Protein AF-A0A7C3C7E4-F1 (afdb_monomer)

Structure (mmCIF, N/CA/C/O backbone):
data_AF-A0A7C3C7E4-F1
#
_entry.id   AF-A0A7C3C7E4-F1
#
loop_
_atom_site.group_PDB
_atom_site.id
_atom_site.type_symbol
_atom_site.label_atom_id
_atom_site.label_alt_id
_atom_site.label_comp_id
_atom_site.label_asym_id
_atom_site.label_entity_id
_atom_site.label_seq_id
_atom_site.pdbx_PDB_ins_code
_atom_site.Cartn_x
_atom_site.Cartn_y
_atom_site.Cartn_z
_atom_site.occupancy
_atom_site.B_iso_or_equiv
_atom_site.auth_seq_id
_atom_site.auth_comp_id
_atom_site.auth_asym_id
_atom_site.auth_atom_id
_atom_site.pdbx_PDB_model_num
ATOM 1 N N . MET A 1 1 ? -0.841 1.181 -17.837 1.00 72.38 1 MET A N 1
ATOM 2 C CA . MET A 1 1 ? -1.529 0.808 -16.579 1.00 72.38 1 MET A CA 1
ATOM 3 C C . MET A 1 1 ? -2.880 0.155 -16.855 1.00 72.38 1 MET A C 1
ATOM 5 O O . MET A 1 1 ? -3.002 -1.025 -16.569 1.00 72.38 1 MET A O 1
ATOM 9 N N . LEU A 1 2 ? -3.841 0.843 -17.491 1.00 81.75 2 LEU A N 1
ATOM 10 C CA . LEU A 1 2 ? -5.165 0.270 -17.802 1.00 81.75 2 LEU A CA 1
ATOM 11 C C . LEU A 1 2 ? -5.102 -1.026 -18.625 1.00 81.75 2 LEU A C 1
ATOM 13 O O . LEU A 1 2 ? -5.725 -2.000 -18.237 1.00 81.75 2 LEU A O 1
ATOM 17 N N . ALA A 1 3 ? -4.293 -1.085 -19.688 1.00 85.12 3 ALA A N 1
ATOM 18 C CA . ALA A 1 3 ? -4.155 -2.303 -20.495 1.00 85.12 3 ALA A CA 1
ATOM 19 C C . ALA A 1 3 ? -3.729 -3.531 -19.662 1.00 85.12 3 ALA A C 1
ATOM 21 O O . ALA A 1 3 ? -4.350 -4.582 -19.754 1.00 85.12 3 ALA A O 1
ATOM 22 N N . PHE A 1 4 ? -2.727 -3.383 -18.789 1.00 86.50 4 PHE A N 1
ATOM 23 C CA . PHE A 1 4 ? -2.280 -4.461 -17.898 1.00 86.50 4 PHE A CA 1
ATOM 24 C C . PHE A 1 4 ? -3.337 -4.840 -16.859 1.00 86.50 4 PHE A C 1
ATOM 26 O O . PHE A 1 4 ? -3.491 -6.018 -16.559 1.00 86.50 4 PHE A O 1
ATOM 33 N N . TYR A 1 5 ? -4.087 -3.864 -16.340 1.00 88.31 5 TYR A N 1
ATOM 34 C CA . TYR A 1 5 ? -5.202 -4.131 -15.435 1.00 88.31 5 TYR A CA 1
ATOM 35 C C . TYR A 1 5 ? -6.336 -4.895 -16.129 1.00 88.31 5 TYR A C 1
ATOM 37 O O . TYR A 1 5 ? -6.787 -5.894 -15.589 1.00 88.31 5 TYR A O 1
ATOM 45 N N . LEU A 1 6 ? -6.751 -4.498 -17.339 1.00 89.88 6 LEU A N 1
ATOM 46 C CA . LEU A 1 6 ? -7.780 -5.222 -18.097 1.00 89.88 6 LEU A CA 1
ATOM 47 C C . LEU A 1 6 ? -7.335 -6.647 -18.447 1.00 89.88 6 LEU A C 1
ATOM 49 O O . LEU A 1 6 ? -8.129 -7.578 -18.338 1.00 89.88 6 LEU A O 1
ATOM 53 N N . LEU A 1 7 ? -6.068 -6.831 -18.830 1.00 88.81 7 LEU A N 1
ATOM 54 C CA . LEU A 1 7 ? -5.503 -8.161 -19.069 1.00 88.81 7 LEU A CA 1
ATOM 55 C C . LEU A 1 7 ? -5.487 -9.003 -17.786 1.00 88.81 7 LEU A C 1
ATOM 57 O O . LEU A 1 7 ? -5.882 -10.167 -17.808 1.00 88.81 7 LEU A O 1
ATOM 61 N N . GLY A 1 8 ? -5.085 -8.407 -16.661 1.00 87.88 8 GLY A N 1
ATOM 62 C CA . GLY A 1 8 ? -5.106 -9.055 -15.351 1.00 87.88 8 GLY A CA 1
ATOM 63 C C . GLY A 1 8 ? -6.517 -9.397 -14.870 1.00 87.88 8 GLY A C 1
ATOM 64 O O . GLY A 1 8 ? -6.726 -10.463 -14.303 1.00 87.88 8 GLY A O 1
ATOM 65 N N . GLU A 1 9 ? -7.500 -8.544 -15.146 1.00 90.81 9 GLU A N 1
ATOM 66 C CA . GLU A 1 9 ? -8.915 -8.782 -14.854 1.00 90.81 9 GLU A CA 1
ATOM 67 C C . GLU A 1 9 ? -9.484 -9.918 -15.717 1.00 90.81 9 GLU A C 1
ATOM 69 O O . GLU A 1 9 ? -10.197 -10.783 -15.211 1.00 90.81 9 GLU A O 1
ATOM 74 N N . GLY A 1 10 ? -9.107 -9.980 -16.999 1.00 89.75 10 GLY A N 1
ATOM 75 C CA . GLY A 1 10 ? -9.428 -11.109 -17.874 1.00 89.75 10 GLY A CA 1
ATOM 76 C C . GLY A 1 10 ? -8.865 -12.429 -17.340 1.00 89.75 10 GLY A C 1
ATOM 77 O O . GLY A 1 10 ? -9.596 -13.411 -17.223 1.00 89.75 10 GLY A O 1
ATOM 78 N N . LEU A 1 11 ? -7.593 -12.431 -16.929 1.00 86.75 11 LEU A N 1
ATOM 79 C CA . LEU A 1 11 ? -6.941 -13.592 -16.312 1.00 86.75 11 LEU A CA 1
ATOM 80 C C . LEU A 1 11 ? -7.597 -13.989 -14.986 1.00 86.75 11 LEU A C 1
ATOM 82 O O . LEU A 1 11 ? -7.880 -15.168 -14.771 1.00 86.75 11 LEU A O 1
ATOM 86 N N . SER A 1 12 ? -7.900 -13.012 -14.131 1.00 89.75 12 SER A N 1
ATOM 87 C CA . SER A 1 12 ? -8.604 -13.201 -12.858 1.00 89.75 12 SER A CA 1
ATOM 88 C C . SER A 1 12 ? -9.938 -13.917 -13.058 1.00 89.75 12 SER A C 1
ATOM 90 O O . SER A 1 12 ? -10.220 -14.887 -12.360 1.00 89.75 12 SER A O 1
ATOM 92 N N . ARG A 1 13 ? -10.725 -13.526 -14.069 1.00 86.62 13 ARG A N 1
ATOM 93 C CA . ARG A 1 13 ? -12.010 -14.177 -14.374 1.00 86.62 13 ARG A CA 1
ATOM 94 C C . ARG A 1 13 ? -11.874 -15.622 -14.849 1.00 86.62 13 ARG A C 1
ATOM 96 O O . ARG A 1 13 ? -12.791 -16.403 -14.63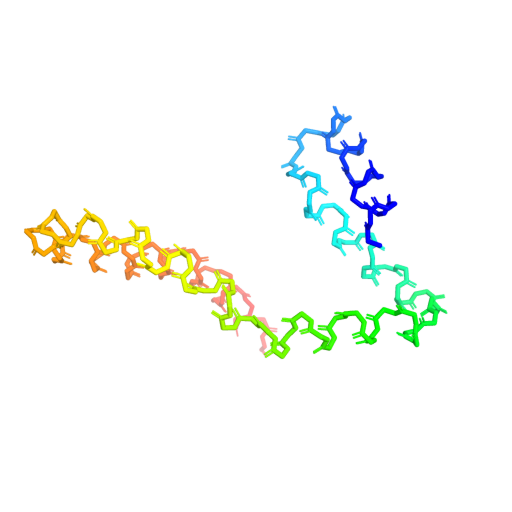0 1.00 86.62 13 ARG A O 1
ATOM 103 N N . THR A 1 14 ? -10.758 -15.980 -15.484 1.00 86.12 14 THR A N 1
ATOM 104 C CA . THR A 1 14 ? -10.511 -17.359 -15.947 1.00 86.12 14 THR A CA 1
ATOM 105 C C . THR A 1 14 ? -9.895 -18.268 -14.884 1.00 86.12 14 THR A C 1
ATOM 107 O O . THR A 1 14 ? -10.216 -19.450 -14.844 1.00 86.12 14 THR A O 1
ATOM 110 N N . LEU A 1 15 ? -9.016 -17.735 -14.027 1.00 82.69 15 LEU A N 1
ATOM 111 C CA . LEU A 1 15 ? -8.252 -18.515 -13.045 1.00 82.69 15 LEU A CA 1
ATOM 112 C C . LEU A 1 15 ? -8.874 -18.481 -11.643 1.00 82.69 15 LEU A C 1
ATOM 114 O O . LEU A 1 15 ? -8.680 -19.415 -10.877 1.00 82.69 15 LEU A O 1
ATOM 118 N N . GLY A 1 16 ? -9.585 -17.412 -11.276 1.00 80.62 16 GLY A N 1
ATOM 119 C CA . GLY A 1 16 ? -10.279 -17.271 -9.988 1.00 80.62 16 GLY A CA 1
ATOM 120 C C . GLY A 1 16 ? -9.385 -17.184 -8.741 1.00 80.62 16 GLY A C 1
ATOM 121 O O . GLY A 1 16 ? -9.906 -17.118 -7.633 1.00 80.62 16 GLY A O 1
ATOM 122 N N . LEU A 1 17 ? -8.055 -17.188 -8.890 1.00 82.75 17 LEU A N 1
ATOM 123 C CA . LEU A 1 17 ? -7.115 -17.296 -7.765 1.00 82.75 17 LEU A CA 1
ATOM 124 C C . LEU A 1 17 ? -6.815 -15.956 -7.072 1.00 82.75 17 LEU A C 1
ATOM 126 O O . LEU A 1 17 ? -6.670 -15.914 -5.853 1.00 82.75 17 LEU A O 1
ATOM 130 N N . LEU A 1 18 ? -6.654 -14.870 -7.837 1.00 87.56 18 LEU A N 1
ATOM 131 C CA . LEU A 1 18 ? -6.255 -13.551 -7.327 1.00 87.56 18 LEU A CA 1
ATOM 132 C C . LEU A 1 18 ? -7.089 -12.442 -7.984 1.00 87.56 18 LEU A C 1
ATOM 134 O O . LEU A 1 18 ? -7.393 -12.561 -9.171 1.00 87.56 18 LEU A O 1
ATOM 138 N N . PRO A 1 19 ? -7.357 -11.328 -7.272 1.00 87.88 19 PRO A N 1
ATOM 139 C CA . PRO A 1 19 ? -7.887 -10.101 -7.859 1.00 87.88 19 PRO A CA 1
ATOM 140 C C . PRO A 1 19 ? -7.110 -9.648 -9.101 1.00 87.88 19 PRO A C 1
ATOM 142 O O . PRO A 1 19 ? -5.875 -9.679 -9.123 1.00 87.88 19 PRO A O 1
ATOM 145 N N . GLY A 1 20 ? -7.822 -9.135 -10.108 1.00 86.88 20 GLY A N 1
ATOM 146 C CA . GLY A 1 20 ? -7.223 -8.679 -11.368 1.00 86.88 20 GLY A CA 1
ATOM 147 C C . GLY A 1 20 ? -6.152 -7.598 -11.206 1.00 86.88 20 GLY A C 1
ATOM 148 O O . GLY A 1 20 ? -5.215 -7.534 -12.002 1.00 86.88 20 GLY A O 1
ATOM 149 N N . SER A 1 21 ? -6.214 -6.798 -10.134 1.00 90.25 21 SER A N 1
ATOM 150 C CA . SER A 1 21 ? -5.191 -5.797 -9.801 1.00 90.25 21 SER A CA 1
ATOM 151 C C . SER A 1 21 ? -3.814 -6.410 -9.529 1.00 90.25 21 SER A C 1
ATOM 153 O O . SER A 1 21 ? -2.811 -5.870 -9.998 1.00 90.25 21 SER A O 1
ATOM 155 N N . LEU A 1 22 ? -3.753 -7.552 -8.837 1.00 91.88 22 LEU A N 1
ATOM 156 C CA . LEU A 1 22 ? -2.499 -8.251 -8.547 1.00 91.88 22 LEU A CA 1
ATOM 157 C C . LEU A 1 22 ? -1.910 -8.865 -9.818 1.00 91.88 22 LEU A C 1
ATOM 159 O O . LEU A 1 22 ? -0.714 -8.719 -10.073 1.00 91.88 22 LEU A O 1
ATOM 163 N N . TRP A 1 23 ? -2.757 -9.467 -10.660 1.00 91.62 23 TRP A N 1
ATOM 164 C CA . TRP A 1 23 ? -2.342 -9.966 -11.973 1.00 91.62 23 TRP A CA 1
ATOM 165 C C . TRP A 1 23 ? -1.818 -8.847 -12.875 1.00 91.62 23 TRP A C 1
ATOM 167 O O . TRP A 1 23 ? -0.762 -8.994 -13.487 1.00 91.62 23 TRP A O 1
ATOM 177 N N . GLY A 1 24 ? -2.498 -7.700 -12.910 1.00 89.31 24 GLY A N 1
ATOM 178 C CA . GLY A 1 24 ? -2.043 -6.534 -13.665 1.00 89.31 24 GLY A CA 1
ATOM 179 C C . GLY A 1 24 ? -0.686 -6.007 -13.187 1.00 89.31 24 GLY A C 1
ATOM 180 O O . GLY A 1 24 ? 0.155 -5.654 -14.014 1.00 89.31 24 GLY A O 1
ATOM 181 N N . MET A 1 25 ? -0.435 -6.010 -11.872 1.00 91.12 25 MET A N 1
ATOM 182 C CA . MET A 1 25 ? 0.870 -5.655 -11.299 1.00 91.12 25 MET A CA 1
ATOM 183 C C . MET A 1 25 ? 1.967 -6.649 -11.700 1.00 91.12 25 MET A C 1
ATOM 185 O O . MET A 1 25 ? 3.043 -6.228 -12.124 1.00 91.12 25 MET A O 1
ATOM 189 N N . ALA A 1 26 ? 1.694 -7.954 -11.612 1.00 91.44 26 ALA A N 1
ATOM 190 C CA . ALA A 1 26 ? 2.643 -8.999 -11.995 1.00 91.44 26 ALA A CA 1
ATOM 191 C C . ALA A 1 26 ? 3.006 -8.933 -13.490 1.00 91.44 26 ALA A C 1
ATOM 193 O O . ALA A 1 26 ? 4.179 -9.034 -13.850 1.00 91.44 26 ALA A O 1
ATOM 194 N N . LEU A 1 27 ? 2.018 -8.693 -14.358 1.00 89.88 27 LEU A N 1
ATOM 195 C CA . LEU A 1 27 ? 2.229 -8.513 -15.797 1.00 89.88 27 LEU A CA 1
ATOM 196 C C . LEU A 1 27 ? 3.058 -7.268 -16.112 1.00 89.88 27 LEU A C 1
ATOM 198 O O . LEU A 1 27 ? 3.970 -7.332 -16.934 1.00 89.88 27 LEU A O 1
ATOM 202 N N . LEU A 1 28 ? 2.771 -6.143 -15.453 1.00 89.31 28 LEU A N 1
ATOM 203 C CA . LEU A 1 28 ? 3.557 -4.921 -15.612 1.00 89.31 28 LEU A CA 1
ATOM 204 C C . LEU A 1 28 ? 5.014 -5.140 -15.183 1.00 89.31 28 LEU A C 1
ATOM 206 O O . LEU A 1 28 ? 5.931 -4.707 -15.878 1.00 89.31 28 LEU A O 1
ATOM 210 N N . PHE A 1 29 ? 5.226 -5.821 -14.055 1.00 90.56 29 PHE A N 1
ATOM 211 C CA . PHE A 1 29 ? 6.560 -6.165 -13.572 1.00 90.56 29 PHE A CA 1
ATOM 212 C C . PHE A 1 29 ? 7.320 -7.030 -14.584 1.00 90.56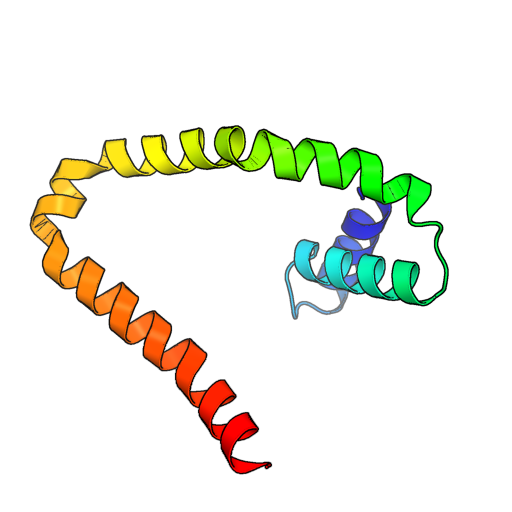 29 PHE A C 1
ATOM 214 O O . PHE A 1 29 ? 8.476 -6.748 -14.901 1.00 90.56 29 PHE A O 1
ATOM 221 N N . LEU A 1 30 ? 6.658 -8.047 -15.144 1.00 91.88 30 LEU A N 1
ATOM 222 C CA . LEU A 1 30 ? 7.249 -8.890 -16.178 1.00 91.88 30 LEU A CA 1
ATOM 223 C C . LEU A 1 30 ? 7.590 -8.082 -17.437 1.00 91.88 30 LEU A C 1
ATOM 225 O O . LEU A 1 30 ? 8.678 -8.237 -17.982 1.00 91.88 30 LEU A O 1
ATOM 229 N N . ALA A 1 31 ? 6.703 -7.183 -17.866 1.00 89.00 31 ALA A N 1
ATOM 230 C CA . ALA A 1 31 ? 6.932 -6.330 -19.025 1.00 89.00 31 ALA A CA 1
ATOM 231 C C . ALA A 1 31 ? 8.147 -5.405 -18.830 1.00 89.00 31 ALA A C 1
ATOM 233 O O . ALA A 1 31 ? 9.003 -5.330 -19.710 1.00 89.00 31 ALA A O 1
ATOM 234 N N . LEU A 1 32 ? 8.271 -4.760 -17.665 1.00 89.12 32 LEU A N 1
ATOM 235 C CA . LEU A 1 32 ? 9.443 -3.945 -17.315 1.00 89.12 32 LEU A CA 1
ATOM 236 C C . LEU A 1 32 ? 10.732 -4.776 -17.342 1.00 89.12 32 LEU A C 1
ATOM 238 O O . LEU A 1 32 ? 11.738 -4.338 -17.894 1.00 89.12 32 LEU A O 1
ATOM 242 N N . ARG A 1 33 ? 10.691 -6.008 -16.824 1.00 90.56 33 ARG A N 1
ATOM 243 C CA . ARG A 1 33 ? 11.838 -6.926 -16.854 1.00 90.56 33 ARG A CA 1
ATOM 244 C C . ARG A 1 33 ? 12.229 -7.362 -18.272 1.00 90.56 33 ARG A C 1
ATOM 246 O O . ARG A 1 33 ? 13.399 -7.633 -18.513 1.00 90.56 33 ARG A O 1
ATOM 253 N N . LEU A 1 34 ? 11.270 -7.424 -19.195 1.00 89.88 34 LEU A N 1
ATOM 254 C CA . LEU A 1 34 ? 11.479 -7.777 -20.604 1.00 89.88 34 LEU A CA 1
ATOM 255 C C . LEU A 1 34 ? 11.937 -6.590 -21.475 1.00 89.88 34 LEU A C 1
ATOM 257 O O . LEU A 1 34 ? 12.112 -6.760 -22.678 1.00 89.88 34 LEU A O 1
ATOM 261 N N . GLY A 1 35 ? 12.160 -5.409 -20.887 1.00 83.69 35 GLY A N 1
ATOM 262 C CA . GLY A 1 35 ? 12.716 -4.250 -21.591 1.00 83.69 35 GLY A CA 1
ATOM 263 C C . GLY A 1 35 ? 11.686 -3.218 -22.046 1.00 83.69 35 GLY A C 1
ATOM 264 O O . GLY A 1 35 ? 11.998 -2.401 -22.913 1.00 83.69 35 GLY A O 1
ATOM 265 N N . LEU A 1 36 ? 10.470 -3.211 -21.479 1.00 82.81 36 LEU A N 1
ATOM 266 C CA . LEU A 1 36 ? 9.560 -2.083 -21.694 1.00 82.81 36 LEU A CA 1
ATOM 267 C C . LEU A 1 36 ? 10.232 -0.788 -21.198 1.00 82.81 36 LEU A C 1
ATOM 269 O O . LEU A 1 36 ? 10.716 -0.759 -20.064 1.00 82.81 36 LEU A O 1
ATOM 273 N N . PRO A 1 37 ? 10.249 0.289 -22.000 1.00 77.12 37 PRO A N 1
ATOM 274 C CA . PRO A 1 37 ? 10.958 1.506 -21.639 1.00 77.12 37 PRO A CA 1
ATOM 275 C C . PRO A 1 37 ? 10.353 2.152 -20.389 1.00 77.12 37 PRO A C 1
ATOM 277 O O . PRO A 1 37 ? 9.245 2.696 -20.406 1.00 77.12 37 PRO A O 1
ATOM 280 N N . GLU A 1 38 ? 11.131 2.141 -19.307 1.00 79.62 38 GLU A N 1
ATOM 281 C CA . GLU A 1 38 ? 10.798 2.762 -18.022 1.00 79.62 38 GLU A CA 1
ATOM 282 C C . GLU A 1 38 ? 10.391 4.234 -18.179 1.00 79.62 38 GLU A C 1
ATOM 284 O O . GLU A 1 38 ? 9.515 4.710 -17.460 1.00 79.62 38 GLU A O 1
ATOM 289 N N . ALA A 1 39 ? 10.941 4.927 -19.182 1.00 82.75 39 ALA A N 1
ATOM 290 C CA . ALA A 1 39 ? 10.628 6.314 -19.522 1.00 82.75 39 ALA A CA 1
ATOM 291 C C . ALA A 1 39 ? 9.121 6.605 -19.688 1.00 82.75 39 ALA A C 1
ATOM 293 O O . ALA A 1 39 ? 8.695 7.738 -19.485 1.00 82.75 39 ALA A O 1
ATOM 294 N N . TRP A 1 40 ? 8.304 5.600 -20.015 1.00 82.25 40 TRP A N 1
ATOM 295 C CA . TRP A 1 40 ? 6.851 5.750 -20.161 1.00 82.25 40 TRP A CA 1
ATOM 296 C C . TRP A 1 40 ? 6.103 5.594 -18.832 1.00 82.25 40 TRP A C 1
ATOM 298 O O . TRP A 1 40 ? 5.012 6.134 -18.660 1.00 82.25 40 TRP A O 1
ATOM 308 N N . VAL A 1 41 ? 6.673 4.842 -17.889 1.00 85.44 41 VAL A N 1
ATOM 309 C CA . VAL A 1 41 ? 6.031 4.468 -16.620 1.00 85.44 41 VAL A CA 1
ATOM 310 C C . VAL A 1 41 ? 6.514 5.353 -15.469 1.00 85.44 41 VAL A C 1
ATOM 312 O O . VAL A 1 41 ? 5.699 5.802 -14.660 1.00 85.44 41 VAL A O 1
ATOM 315 N N . ALA A 1 42 ? 7.812 5.651 -15.414 1.00 87.38 42 ALA A N 1
ATOM 316 C CA . ALA A 1 42 ? 8.447 6.417 -14.346 1.00 87.38 42 ALA A CA 1
ATOM 317 C C . ALA A 1 42 ? 7.863 7.827 -14.130 1.00 87.38 42 ALA A C 1
ATOM 319 O O . ALA A 1 42 ? 7.669 8.193 -12.969 1.00 87.38 42 ALA A O 1
ATOM 320 N N . PRO A 1 43 ? 7.505 8.622 -15.162 1.00 89.00 43 PRO A N 1
ATOM 321 C CA . PRO A 1 43 ? 6.913 9.943 -14.943 1.00 89.00 43 PRO A CA 1
ATOM 322 C C . PRO A 1 43 ? 5.555 9.855 -14.241 1.00 89.00 43 PRO A C 1
ATOM 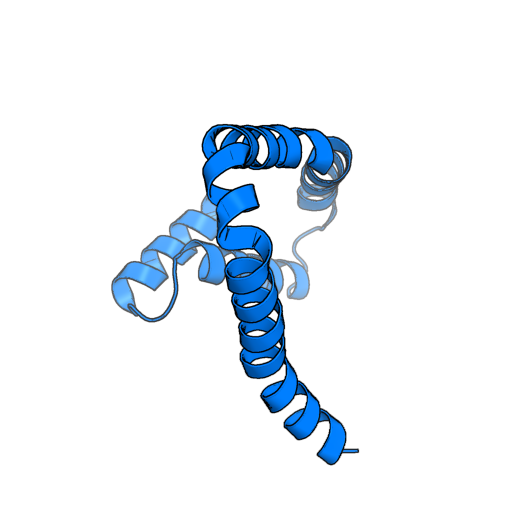324 O O . PRO A 1 43 ? 5.297 10.576 -13.276 1.00 89.00 43 PRO A O 1
ATOM 327 N N . ALA A 1 44 ? 4.704 8.925 -14.686 1.00 86.25 44 ALA A N 1
ATOM 328 C CA . ALA A 1 44 ? 3.380 8.709 -14.113 1.00 86.25 44 ALA A CA 1
ATOM 329 C C . ALA A 1 44 ? 3.470 8.160 -12.681 1.00 86.25 44 ALA A C 1
ATOM 331 O O . ALA A 1 44 ? 2.812 8.679 -11.777 1.00 86.25 44 ALA A O 1
ATOM 332 N N . ALA A 1 45 ? 4.335 7.164 -12.453 1.00 87.06 45 ALA A N 1
ATOM 333 C CA . ALA A 1 45 ? 4.597 6.626 -11.122 1.00 87.06 45 ALA A CA 1
ATOM 334 C C . ALA A 1 45 ? 5.157 7.711 -10.188 1.00 87.06 45 ALA A C 1
ATOM 336 O O . ALA A 1 45 ? 4.659 7.892 -9.082 1.00 87.06 45 ALA A O 1
ATOM 337 N N . GLY A 1 46 ? 6.123 8.507 -10.651 1.00 89.56 46 GLY A N 1
ATOM 338 C CA . GLY A 1 46 ? 6.744 9.574 -9.871 1.00 89.56 46 GLY A CA 1
ATOM 339 C C . GLY A 1 46 ? 5.776 10.688 -9.460 1.00 89.56 46 GLY A C 1
ATOM 340 O O . GLY A 1 46 ? 5.925 11.250 -8.376 1.00 89.56 46 GLY A O 1
ATOM 341 N N . ILE A 1 47 ? 4.776 11.018 -10.286 1.00 90.25 47 ILE A N 1
ATOM 342 C CA . ILE A 1 47 ? 3.700 11.950 -9.903 1.00 90.25 47 ILE A CA 1
ATOM 343 C C . ILE A 1 47 ? 2.828 11.337 -8.803 1.00 90.25 47 ILE A C 1
ATOM 345 O O . ILE A 1 47 ? 2.521 12.014 -7.820 1.00 90.25 47 ILE A O 1
ATOM 349 N N . LEU A 1 48 ? 2.453 10.063 -8.950 1.00 88.50 48 LEU A N 1
ATOM 350 C CA . LEU A 1 48 ? 1.6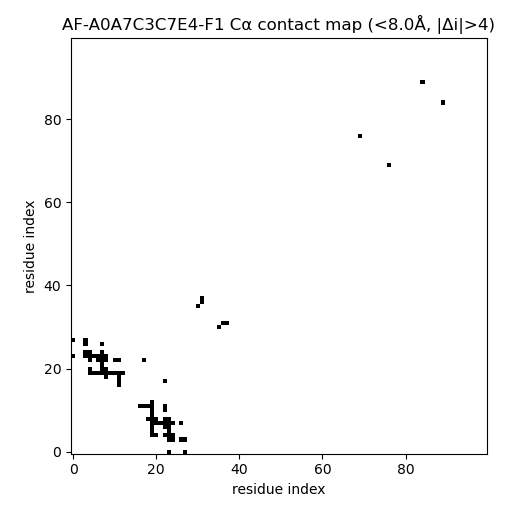04 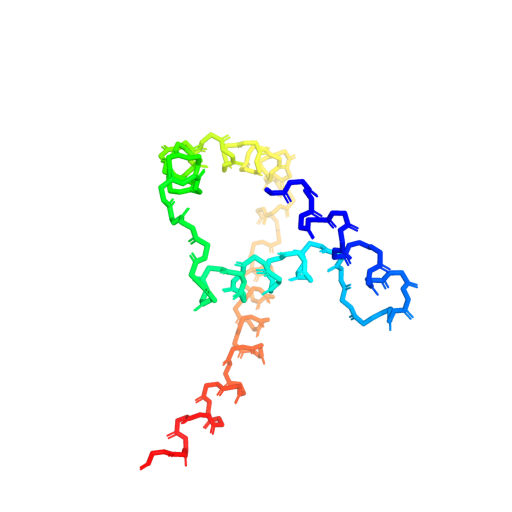9.367 -7.988 1.00 88.50 48 LEU A CA 1
ATOM 351 C C . LEU A 1 48 ? 2.301 9.217 -6.632 1.00 88.50 48 LEU A C 1
ATOM 353 O O . LEU A 1 48 ? 1.709 9.568 -5.616 1.00 88.50 48 LEU A O 1
ATOM 357 N N . LEU A 1 49 ? 3.574 8.801 -6.625 1.00 90.44 49 LEU A N 1
ATOM 358 C CA . LEU A 1 49 ? 4.396 8.703 -5.416 1.00 90.44 49 LEU A CA 1
ATOM 359 C C . LEU A 1 49 ? 4.519 10.058 -4.711 1.00 90.44 49 LEU A C 1
ATOM 361 O O . LEU A 1 49 ? 4.292 10.143 -3.507 1.00 90.44 49 LEU A O 1
ATOM 365 N N . ARG A 1 50 ? 4.798 11.138 -5.455 1.00 92.31 50 ARG A N 1
ATOM 366 C CA . ARG A 1 50 ? 4.869 12.498 -4.888 1.00 92.31 50 ARG A CA 1
ATOM 367 C C . ARG A 1 50 ? 3.553 12.967 -4.274 1.00 92.31 50 ARG A C 1
ATOM 369 O O . ARG A 1 50 ? 3.570 13.768 -3.347 1.00 92.31 50 ARG A O 1
ATOM 376 N N . ARG A 1 51 ? 2.419 12.491 -4.788 1.00 91.81 51 ARG A N 1
ATOM 377 C CA . ARG A 1 51 ? 1.081 12.842 -4.298 1.00 91.81 51 ARG A CA 1
ATOM 378 C C . ARG A 1 51 ? 0.455 11.752 -3.425 1.00 91.81 51 ARG A C 1
ATOM 380 O O . ARG A 1 51 ? -0.722 11.868 -3.113 1.00 91.81 51 ARG A O 1
ATOM 387 N N . MET A 1 52 ? 1.208 10.742 -2.975 1.00 89.81 52 MET A N 1
ATOM 388 C CA . MET A 1 52 ? 0.688 9.659 -2.122 1.00 89.81 52 MET A CA 1
ATOM 389 C C . MET A 1 52 ? -0.017 10.182 -0.868 1.00 89.81 52 MET A C 1
ATOM 391 O O . MET A 1 52 ? -1.064 9.659 -0.499 1.00 89.81 52 MET A O 1
ATOM 395 N N . ALA A 1 53 ? 0.484 11.273 -0.278 1.00 89.00 53 ALA A N 1
ATOM 396 C CA . ALA A 1 53 ? -0.176 11.946 0.839 1.00 89.00 53 ALA A CA 1
ATOM 397 C C . ALA A 1 53 ? -1.652 12.275 0.541 1.00 89.00 53 ALA A C 1
ATOM 399 O O . ALA A 1 53 ? -2.504 12.016 1.383 1.00 89.00 53 ALA A O 1
ATOM 400 N N . LEU A 1 54 ? -1.976 12.744 -0.673 1.00 90.62 54 LEU A N 1
ATOM 401 C CA . LEU A 1 54 ? -3.350 13.053 -1.090 1.00 90.62 54 LEU A CA 1
ATOM 402 C C . LEU A 1 54 ? -4.260 11.818 -1.068 1.00 90.62 54 LEU A C 1
ATOM 404 O O . LEU A 1 54 ? -5.442 11.960 -0.793 1.00 90.62 54 LEU A O 1
ATOM 408 N N . PHE A 1 55 ? -3.732 10.622 -1.339 1.00 86.94 55 PHE A N 1
ATOM 409 C CA . PHE A 1 55 ? -4.501 9.374 -1.282 1.00 86.94 55 PHE A CA 1
ATOM 410 C C . PHE A 1 55 ? -4.661 8.848 0.147 1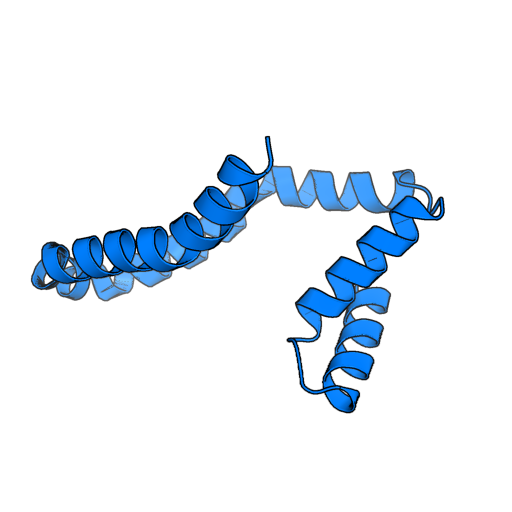.00 86.94 55 PHE A C 1
ATOM 412 O O . PHE A 1 55 ? -5.664 8.206 0.452 1.00 86.94 55 PHE A O 1
ATOM 419 N N . PHE A 1 56 ? -3.715 9.152 1.037 1.00 89.94 56 PHE A N 1
ATOM 420 C CA . PHE A 1 56 ? -3.816 8.777 2.446 1.00 89.94 56 PHE A CA 1
ATOM 421 C C . PHE A 1 56 ? -4.806 9.645 3.226 1.00 89.94 56 PHE A C 1
ATOM 423 O O . PHE A 1 56 ? -5.438 9.135 4.148 1.00 89.94 56 PHE A O 1
ATOM 430 N N . VAL A 1 57 ? -4.998 10.918 2.848 1.00 91.88 57 VAL A N 1
ATOM 431 C CA . VAL A 1 57 ? -5.948 11.804 3.547 1.00 91.88 57 VAL A CA 1
ATOM 432 C C . VAL A 1 57 ? -7.387 11.252 3.532 1.00 91.88 57 VAL A C 1
ATOM 434 O O . VAL A 1 57 ? -7.929 11.094 4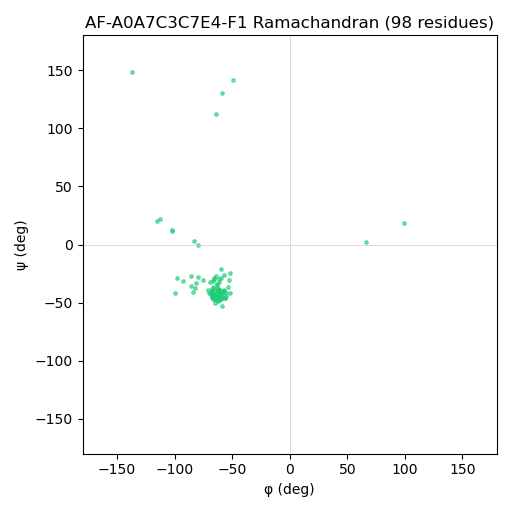.623 1.00 91.88 57 VAL A O 1
ATOM 437 N N . PRO A 1 58 ? -8.005 10.885 2.385 1.00 90.31 58 PRO A N 1
ATOM 438 C CA . PRO A 1 58 ? -9.347 10.292 2.330 1.00 90.31 58 PRO A CA 1
ATOM 439 C C . PRO A 1 58 ? -9.503 9.035 3.190 1.00 90.31 58 PRO A C 1
ATOM 441 O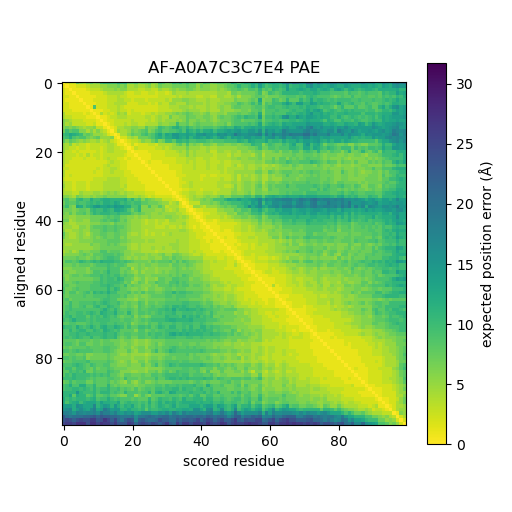 O . PRO A 1 58 ? -10.506 8.870 3.880 1.00 90.31 58 PRO A O 1
ATOM 444 N N . VAL A 1 59 ? -8.493 8.161 3.175 1.00 90.12 59 VAL A N 1
ATOM 445 C CA . VAL A 1 59 ? -8.488 6.935 3.983 1.00 90.12 59 VAL A CA 1
ATOM 446 C C . VAL A 1 59 ? -8.441 7.282 5.472 1.00 90.12 59 VAL A C 1
ATOM 448 O O . VAL A 1 59 ? -9.216 6.739 6.254 1.00 90.12 59 VAL A O 1
ATOM 451 N N . GLY A 1 60 ? -7.591 8.235 5.863 1.00 89.00 60 GLY A N 1
ATOM 452 C CA . GLY A 1 60 ? -7.472 8.695 7.246 1.00 89.00 60 GLY A CA 1
ATOM 453 C C . GLY A 1 60 ? -8.746 9.360 7.773 1.00 89.00 60 GLY A C 1
ATOM 454 O O . GLY A 1 60 ? -9.206 9.021 8.862 1.00 89.00 60 GLY A O 1
ATOM 455 N N . VAL A 1 61 ? -9.364 10.258 6.996 1.00 91.44 61 VAL A N 1
ATOM 456 C CA . VAL A 1 61 ? -10.625 10.905 7.406 1.00 91.44 61 VAL A CA 1
ATOM 457 C C . VAL A 1 61 ? -11.790 9.918 7.480 1.00 91.44 61 VAL A C 1
ATOM 459 O O . VAL A 1 61 ? -12.644 10.059 8.350 1.00 91.44 61 VAL A O 1
ATOM 462 N N . GLY A 1 62 ? -11.796 8.876 6.641 1.00 91.06 62 GLY A N 1
ATOM 463 C CA . GLY A 1 62 ? -12.771 7.789 6.736 1.00 91.06 62 GLY A CA 1
ATOM 464 C C . GLY A 1 62 ? -12.680 7.022 8.057 1.00 91.06 62 GLY A C 1
ATOM 465 O O . GLY A 1 62 ? -13.705 6.678 8.637 1.00 91.06 62 GLY A O 1
ATOM 466 N N . VAL A 1 63 ? -11.468 6.806 8.576 1.00 91.81 63 VAL A N 1
ATOM 467 C CA . VAL A 1 63 ? -11.262 6.183 9.895 1.00 91.81 63 VAL A CA 1
ATOM 468 C C . VAL A 1 63 ? -11.672 7.128 11.026 1.00 91.81 63 VAL A C 1
ATOM 470 O O . VAL A 1 63 ? -12.295 6.686 11.990 1.00 91.81 63 VAL A O 1
ATOM 473 N N . LEU A 1 64 ? -11.379 8.428 10.899 1.00 92.94 64 LEU A N 1
ATOM 474 C CA . LEU A 1 64 ? -11.769 9.439 11.892 1.00 92.94 64 LEU A CA 1
ATOM 475 C C . LEU A 1 64 ? -13.289 9.515 12.101 1.00 92.94 64 LEU A C 1
ATOM 477 O O . LEU A 1 64 ? -13.724 9.799 13.213 1.00 92.94 64 LEU A O 1
ATOM 481 N N . ALA A 1 65 ? -14.098 9.193 11.087 1.00 93.06 65 ALA A N 1
ATOM 482 C CA . ALA A 1 65 ? -15.554 9.096 11.233 1.00 93.06 65 ALA A CA 1
ATOM 483 C C . ALA A 1 65 ? -16.002 8.043 12.272 1.00 93.06 65 ALA A C 1
ATOM 485 O O . ALA A 1 65 ? -17.103 8.140 12.803 1.00 93.06 65 ALA A O 1
ATOM 486 N N . TYR A 1 66 ? -15.145 7.070 12.597 1.00 92.62 66 TYR A N 1
ATOM 487 C CA . TYR A 1 66 ? -15.384 6.027 13.600 1.00 92.62 66 TYR A CA 1
ATOM 488 C C . TYR A 1 66 ? -14.465 6.169 14.823 1.00 92.62 66 TYR A C 1
ATOM 490 O O . TYR A 1 66 ? -14.235 5.194 15.540 1.00 92.62 66 TYR A O 1
ATOM 498 N N . ALA A 1 67 ? -13.922 7.365 15.077 1.00 90.88 67 ALA A N 1
ATOM 499 C CA . ALA A 1 67 ? -12.924 7.586 16.123 1.00 90.88 67 ALA A CA 1
ATOM 500 C C . ALA A 1 67 ? -13.396 7.164 17.526 1.00 90.88 67 ALA A C 1
ATOM 502 O O . ALA A 1 67 ? -12.624 6.552 18.258 1.00 90.88 67 ALA A O 1
ATOM 503 N N . GLU A 1 68 ? -14.655 7.420 17.898 1.00 92.06 68 GLU A N 1
ATOM 504 C CA . GLU A 1 68 ? -15.198 7.024 19.211 1.00 92.06 68 GLU A CA 1
ATOM 505 C C . GLU A 1 68 ? -15.314 5.498 19.368 1.00 92.06 68 GLU A C 1
ATOM 507 O O . GLU A 1 68 ? -14.962 4.928 20.406 1.00 92.06 68 GLU A O 1
ATOM 512 N N . LEU A 1 69 ? -15.746 4.807 18.309 1.00 92.94 69 LEU A N 1
ATOM 513 C CA . LEU A 1 69 ? -15.802 3.345 18.283 1.00 92.94 69 LEU A CA 1
ATOM 514 C C . LEU A 1 69 ? -14.391 2.745 18.364 1.00 92.94 69 LEU A C 1
ATOM 516 O O . LEU A 1 69 ? -14.159 1.771 19.079 1.00 92.94 69 LEU A O 1
ATOM 520 N N . LE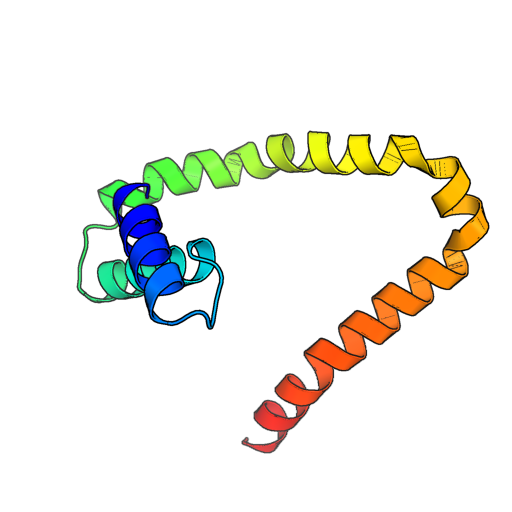U A 1 70 ? -13.434 3.361 17.671 1.00 91.56 70 LEU A N 1
ATOM 521 C CA . LEU A 1 70 ? -12.040 2.946 17.705 1.00 91.56 70 LEU A CA 1
ATOM 522 C C . LEU A 1 70 ? -11.407 3.196 19.077 1.00 91.56 70 LEU A C 1
ATOM 524 O O . LEU A 1 70 ? -10.653 2.355 19.553 1.00 91.56 70 LEU A O 1
ATOM 528 N N . ALA A 1 71 ? -11.743 4.308 19.736 1.00 92.44 71 ALA A N 1
ATOM 529 C CA . ALA A 1 71 ? -11.261 4.634 21.074 1.00 92.44 71 ALA A CA 1
ATOM 530 C C . ALA A 1 71 ? -11.794 3.649 22.125 1.00 92.44 71 ALA A C 1
ATOM 532 O O . ALA A 1 71 ? -11.023 3.145 22.940 1.00 92.44 71 ALA A O 1
ATOM 533 N N . SER A 1 72 ? -13.086 3.312 22.068 1.00 96.12 72 SER A N 1
ATOM 534 C CA . SER A 1 72 ? -13.695 2.334 22.985 1.00 96.12 72 SER A CA 1
ATOM 535 C C . SER A 1 72 ? -13.128 0.917 22.830 1.00 96.12 72 SER A C 1
ATOM 537 O O . SER A 1 72 ? -13.092 0.167 23.802 1.00 96.12 72 SER A O 1
ATOM 539 N N . HIS A 1 73 ? -12.625 0.561 21.643 1.00 95.00 73 HIS A N 1
ATOM 540 C CA . HIS A 1 73 ? -12.056 -0.759 21.343 1.00 95.00 73 HIS A CA 1
ATOM 541 C C . HIS A 1 73 ? -10.555 -0.715 21.020 1.00 95.00 73 HIS A C 1
ATOM 543 O O . HIS A 1 73 ? -10.024 -1.654 20.422 1.00 95.00 73 HIS A O 1
ATOM 549 N N . ALA A 1 74 ? -9.847 0.341 21.432 1.00 92.38 74 ALA A N 1
ATOM 550 C CA . ALA A 1 74 ? -8.466 0.591 21.014 1.00 92.38 74 ALA A CA 1
ATOM 551 C C . ALA A 1 74 ? -7.527 -0.579 21.341 1.00 92.38 74 ALA A C 1
ATOM 553 O O . ALA A 1 74 ? -6.691 -0.956 20.522 1.00 92.38 74 ALA A O 1
ATOM 554 N N . LEU A 1 75 ? -7.712 -1.204 22.509 1.00 95.12 75 LEU A N 1
ATOM 555 C CA . LEU A 1 75 ? -6.929 -2.362 22.939 1.00 95.12 75 LEU A CA 1
ATOM 556 C C . LEU A 1 75 ? -7.194 -3.582 22.042 1.00 95.12 75 LEU A C 1
ATOM 558 O O . LEU A 1 75 ? -6.251 -4.214 21.568 1.00 95.12 75 LEU A O 1
ATOM 562 N N . ALA A 1 76 ? -8.462 -3.882 21.754 1.00 95.25 76 ALA A N 1
ATOM 563 C CA . ALA A 1 76 ? -8.837 -5.001 20.891 1.00 95.25 76 ALA A CA 1
ATOM 564 C C . ALA A 1 76 ? -8.310 -4.816 19.459 1.00 95.25 76 ALA A C 1
ATOM 566 O O . ALA A 1 76 ? -7.771 -5.755 18.876 1.00 95.25 76 ALA A O 1
ATOM 567 N N . VAL A 1 77 ? -8.398 -3.598 18.916 1.00 94.19 77 VAL A N 1
ATOM 568 C CA . VAL A 1 77 ? -7.867 -3.257 17.588 1.00 94.19 77 VAL A CA 1
ATOM 569 C C . VAL A 1 77 ? -6.346 -3.376 17.557 1.00 94.19 77 VAL A C 1
ATOM 571 O O . VAL A 1 77 ? -5.803 -3.996 16.646 1.00 94.19 77 VAL A O 1
ATOM 574 N N . ALA A 1 78 ? -5.648 -2.836 18.559 1.00 95.25 78 ALA A N 1
ATOM 575 C CA . ALA A 1 78 ? -4.195 -2.929 18.644 1.00 95.25 78 ALA A CA 1
ATOM 576 C C . ALA A 1 78 ? -3.727 -4.390 18.707 1.00 95.25 78 ALA A C 1
ATOM 578 O O . ALA A 1 78 ? -2.828 -4.776 17.961 1.00 95.25 78 ALA A O 1
ATOM 579 N N . LEU A 1 79 ? -4.368 -5.220 19.537 1.00 97.12 79 LEU A N 1
ATOM 580 C CA . LEU A 1 79 ? -4.059 -6.648 19.608 1.00 97.12 79 LEU A CA 1
ATOM 581 C C . LEU A 1 79 ? -4.359 -7.365 18.291 1.00 97.12 79 LEU A C 1
ATOM 583 O O . LEU A 1 79 ? -3.521 -8.136 17.835 1.00 97.12 79 LEU A O 1
ATOM 587 N N . ALA A 1 80 ? -5.500 -7.094 17.653 1.00 95.69 80 ALA A N 1
ATOM 588 C CA . ALA A 1 80 ? -5.844 -7.693 16.366 1.00 95.69 80 ALA A CA 1
ATOM 589 C C . ALA A 1 80 ? -4.821 -7.339 15.274 1.00 95.69 80 ALA A C 1
ATOM 591 O O . ALA A 1 80 ? -4.402 -8.216 14.519 1.00 95.69 80 ALA A O 1
ATOM 592 N N . LEU A 1 81 ? -4.370 -6.081 15.220 1.00 95.12 81 LEU A N 1
ATOM 593 C CA . LEU A 1 81 ? -3.347 -5.633 14.275 1.00 95.12 81 LEU A CA 1
ATOM 594 C C . LEU A 1 81 ? -1.986 -6.270 14.566 1.00 95.12 81 LEU A C 1
ATOM 596 O O . LEU A 1 81 ? -1.345 -6.779 13.647 1.00 95.12 81 LEU A O 1
ATOM 600 N N . LEU A 1 82 ? -1.547 -6.273 15.826 1.00 96.94 82 LEU A N 1
ATOM 601 C CA . LEU A 1 82 ? -0.255 -6.836 16.219 1.00 96.94 82 LEU A CA 1
ATOM 602 C C . LEU A 1 82 ? -0.210 -8.348 15.994 1.00 96.94 82 LEU A C 1
ATOM 604 O O . LEU A 1 82 ? 0.708 -8.830 15.330 1.00 96.94 82 LEU A O 1
ATOM 608 N N . LEU A 1 83 ? -1.210 -9.089 16.483 1.00 97.12 83 LEU A N 1
ATOM 609 C CA . LEU A 1 83 ? -1.290 -10.531 16.259 1.00 97.12 83 LEU A CA 1
ATOM 610 C C . LEU A 1 83 ? -1.457 -10.834 14.772 1.00 97.12 83 LEU A C 1
ATOM 612 O O . LEU A 1 83 ? -0.710 -11.653 14.255 1.00 97.12 83 LEU A O 1
ATOM 616 N N . GLY A 1 84 ? -2.371 -10.166 14.065 1.00 96.25 84 GLY A N 1
ATOM 617 C CA . GLY A 1 84 ? -2.593 -10.400 12.636 1.00 96.25 84 GLY A CA 1
ATOM 618 C C . GLY A 1 84 ? -1.333 -10.165 11.800 1.00 96.25 84 GLY A C 1
ATOM 619 O O . GLY A 1 84 ? -0.986 -10.983 10.947 1.00 96.25 84 GLY A O 1
ATOM 620 N N . THR A 1 85 ? -0.587 -9.098 12.092 1.00 94.88 85 THR A N 1
ATOM 621 C CA . THR A 1 85 ? 0.684 -8.806 11.411 1.00 94.88 85 THR A CA 1
ATOM 622 C C . THR A 1 85 ? 1.750 -9.841 11.763 1.00 94.88 85 THR A C 1
ATOM 624 O O . THR A 1 85 ? 2.422 -10.354 10.872 1.00 94.88 85 THR A O 1
ATOM 627 N N . ALA A 1 86 ? 1.886 -10.208 13.041 1.00 95.75 86 ALA A N 1
ATOM 628 C CA . ALA A 1 86 ? 2.840 -11.229 13.462 1.00 95.75 86 ALA A CA 1
ATOM 629 C C . ALA A 1 86 ? 2.527 -12.591 12.822 1.00 95.75 86 ALA A C 1
ATOM 631 O O . ALA A 1 86 ? 3.404 -13.212 12.233 1.00 95.75 86 ALA A O 1
ATOM 632 N N . LEU A 1 87 ? 1.271 -13.034 12.863 1.00 95.88 87 LEU A N 1
ATOM 633 C CA . LEU A 1 87 ? 0.836 -14.310 12.293 1.00 95.88 87 LEU A CA 1
ATOM 634 C C . LEU A 1 87 ? 1.008 -14.379 10.773 1.00 95.88 87 LEU A C 1
ATOM 636 O O . LEU A 1 87 ? 1.317 -15.446 10.254 1.00 95.88 87 LEU A O 1
ATOM 640 N N . THR A 1 88 ? 0.826 -13.271 10.054 1.00 94.69 88 THR A N 1
ATOM 641 C CA . THR A 1 88 ? 0.986 -13.250 8.591 1.00 94.69 88 THR A CA 1
ATOM 642 C C . THR A 1 88 ? 2.446 -13.113 8.155 1.00 94.69 88 THR A C 1
ATOM 644 O O . THR A 1 88 ? 2.851 -13.746 7.181 1.00 94.69 88 THR A O 1
ATOM 647 N N . LEU A 1 89 ? 3.254 -12.321 8.868 1.00 94.06 89 LEU A N 1
ATOM 648 C CA . LEU A 1 89 ? 4.619 -11.983 8.456 1.00 94.06 89 LEU A CA 1
ATOM 649 C C . LEU A 1 89 ? 5.690 -12.924 9.029 1.00 94.06 89 LEU A C 1
ATOM 651 O O . LEU A 1 89 ? 6.706 -13.168 8.376 1.00 94.06 89 LEU A O 1
ATOM 655 N N . LEU A 1 90 ? 5.477 -13.475 10.227 1.00 94.81 90 LEU A N 1
ATOM 656 C CA . LEU A 1 90 ? 6.465 -14.308 10.916 1.00 94.81 90 LEU A CA 1
ATOM 657 C C . LEU A 1 90 ? 6.711 -15.669 10.235 1.00 94.81 90 LEU A C 1
ATOM 659 O O . LEU A 1 90 ? 7.879 -16.033 10.102 1.00 94.81 90 LEU A O 1
ATOM 663 N N . PRO A 1 91 ? 5.697 -16.419 9.751 1.00 93.88 91 PRO A N 1
ATOM 664 C CA . PRO A 1 91 ? 5.948 -17.718 9.125 1.00 93.88 91 PRO A CA 1
ATOM 665 C C . PRO A 1 91 ? 6.823 -17.626 7.861 1.00 93.88 91 PRO A C 1
ATOM 667 O O . PRO A 1 91 ? 7.825 -18.343 7.800 1.00 93.88 91 PRO A O 1
ATOM 670 N N . PRO A 1 92 ? 6.552 -16.727 6.885 1.00 89.12 92 PRO A N 1
ATOM 671 C CA . PRO A 1 92 ? 7.444 -16.533 5.740 1.00 89.12 92 PRO A CA 1
ATOM 672 C C . PRO A 1 92 ? 8.844 -16.064 6.150 1.00 89.12 92 PRO A C 1
ATOM 674 O O . PRO A 1 92 ? 9.835 -16.524 5.581 1.00 89.12 92 PRO A O 1
ATOM 677 N N . ALA A 1 93 ? 8.941 -15.176 7.147 1.00 91.25 93 ALA A N 1
ATOM 678 C CA . ALA A 1 93 ? 10.219 -14.663 7.632 1.00 91.25 93 ALA A CA 1
ATOM 679 C C . ALA A 1 93 ? 11.092 -15.766 8.257 1.00 91.25 93 ALA A C 1
ATOM 681 O O . ALA A 1 93 ? 12.284 -15.838 7.961 1.00 91.25 93 ALA A O 1
ATOM 682 N N . LEU A 1 94 ? 10.507 -16.662 9.059 1.00 91.12 94 LEU A N 1
ATOM 683 C CA . LEU A 1 94 ? 11.211 -17.805 9.653 1.00 91.12 94 LEU A CA 1
ATOM 684 C C . LEU A 1 94 ? 11.619 -18.844 8.596 1.00 91.12 94 LEU A C 1
ATOM 686 O O . LEU A 1 94 ? 12.746 -19.337 8.625 1.00 91.12 94 LEU A O 1
ATOM 690 N N . LEU A 1 95 ? 10.743 -19.129 7.625 1.00 92.44 95 LEU A N 1
ATOM 691 C CA . LEU A 1 95 ? 11.022 -20.040 6.504 1.00 92.44 95 LEU A CA 1
ATOM 692 C C . LEU A 1 95 ? 12.190 -19.567 5.622 1.00 92.44 95 LEU A C 1
ATOM 694 O O . LEU A 1 95 ? 12.989 -20.385 5.167 1.00 92.44 95 LEU A O 1
ATOM 698 N N . LEU A 1 96 ? 12.295 -18.259 5.367 1.00 88.44 96 LEU A N 1
ATOM 699 C CA . LEU A 1 96 ? 13.382 -17.667 4.577 1.00 88.44 96 LEU A CA 1
ATOM 700 C C . LEU A 1 96 ? 14.658 -17.454 5.406 1.00 88.44 96 LEU A C 1
ATOM 702 O O . LEU A 1 96 ? 15.758 -17.594 4.874 1.00 88.44 96 LEU A O 1
ATOM 706 N N . GLY A 1 97 ? 14.521 -17.144 6.699 1.00 80.50 97 GLY A N 1
ATOM 707 C CA . GLY A 1 97 ? 15.635 -16.958 7.631 1.00 80.50 97 GLY A CA 1
ATOM 708 C C . GLY A 1 97 ? 16.381 -18.251 7.968 1.00 80.50 97 GLY A C 1
ATOM 709 O O . GLY A 1 97 ? 17.595 -18.216 8.124 1.00 80.50 97 GLY A O 1
ATOM 710 N N . GLY A 1 98 ? 15.688 -19.395 8.002 1.00 69.81 98 GLY A N 1
ATOM 711 C CA . GLY A 1 98 ? 16.295 -20.718 8.209 1.00 69.81 98 GLY A CA 1
ATOM 712 C C . GLY A 1 98 ? 16.950 -21.343 6.968 1.00 69.81 98 GLY A C 1
ATOM 713 O O . GLY A 1 98 ? 17.447 -22.461 7.050 1.00 69.81 98 GLY A O 1
ATOM 714 N N . ARG A 1 99 ? 16.926 -20.664 5.809 1.00 64.81 99 ARG A N 1
ATOM 715 C CA . ARG A 1 99 ? 17.559 -21.110 4.548 1.00 64.81 99 ARG A CA 1
ATOM 716 C C . ARG A 1 99 ? 18.888 -20.399 4.238 1.00 64.81 99 ARG A C 1
ATOM 718 O O . ARG A 1 99 ? 19.366 -20.503 3.107 1.00 64.81 99 ARG A O 1
ATOM 725 N N . ARG A 1 100 ? 19.452 -19.667 5.202 1.00 54.84 100 ARG A N 1
ATOM 726 C CA . ARG A 1 100 ? 20.835 -19.164 5.178 1.00 54.84 100 ARG A CA 1
ATOM 727 C C . ARG A 1 100 ? 21.724 -20.055 6.030 1.00 54.84 100 ARG A C 1
ATOM 729 O O . ARG A 1 100 ? 22.916 -20.141 5.677 1.00 54.84 100 ARG A O 1
#

pLDDT: mean 88.99, std 6.45, range [54.84, 97.12]

Solvent-accessible surface area (backbone atoms only — not comparable to full-atom values): 5633 Å² total; per-residue (Å²): 108,67,68,38,32,54,53,13,37,54,48,20,73,74,67,70,80,53,63,20,66,61,44,12,50,53,50,48,53,51,42,49,75,74,64,49,66,55,84,74,50,50,63,60,50,52,52,47,64,74,42,44,65,68,64,47,50,62,57,51,56,60,51,55,77,43,43,68,63,46,63,79,39,41,67,61,53,51,48,52,51,53,51,52,49,47,68,66,51,44,58,61,50,52,62,59,62,76,73,115

Secondary structure (DSSP, 8-state):
-HHHHHHHHHHHHHH-SS-HHHHHHHHHHHHHHTT--GGGTHHHHHHHHHTHHHHHHHHHHHHHTTHHHHHHTHHHHHHHHHHHHHHHHHHHHHHHHTT-

Sequence (100 aa):
MLAFYLLGEGLSRTLGLLPGSLWGMALLFLALRLGLPEAWVAPAAGILLRRMALFFVPVGVGVLAYAELLASHALAVALALLLGTALTLLPPALLLGGRR

Foldseek 3Di:
DVVLLVVLCVVCVVPVPDHSVVSSVVVVVVCVVVPDDCVVVVVVVVVCVVCVVVVVVVVVVVVVVCVVVCVVCVVVVVCCVVCVCCVVPVVVVVVVVVVD

Mean predicted aligned error: 7.28 Å

Radius of gyration: 19.08 Å; Cα contacts (8 Å, |Δi|>4): 43; chains: 1; bounding box: 37×34×45 Å